Protein AF-A0A8H7XIQ6-F1 (afdb_monomer_lite)

pLDDT: mean 92.67, std 6.65, range [46.47, 97.56]

Foldseek 3Di:
DVCVLAVDPDWFWFKDAPVVDDDPDCPQWDWDCPDVQKIWIAGNVPSHTAWIDRNVVHRIITGGLVVDDCCQAQNDADPVRHGPGHCVCVRGPLQEEDACLCPDDPPPCNVSNPHHWYYNHDPVVPTDPDDD

Secondary structure (DSSP, 8-state):
-HHHHHS-SS--EEEE-GGG---S--TTEEEEEEETTEEEEEETTT--EEEEEETTT-S-EEEEGGGS-HHHHH-SB-TTS-B--SSHHHHH-TTSEE--GGGPPTTTTGGGGSSSEE-SS-GGG---SS--

Radius of gyration: 16.17 Å; chains: 1; bounding box: 40×36×38 Å

Sequence (132 aa):
MCRKTCGSLVYNFHTVKASEIEWTSQATYAEYNSSPGCYRSFCKKCGSPLAWSDRKVNTDIELAVGTVDEEFLLGERDSDDRALGAHGAALANPEADHFHIRNQIPGVTDGISAAGIRFWRGSKEGPMTSSN

Structure (mmCIF, N/CA/C/O backbone):
data_AF-A0A8H7XIQ6-F1
#
_entry.id   AF-A0A8H7XIQ6-F1
#
loop_
_atom_site.group_PDB
_atom_site.id
_atom_site.type_symbol
_atom_site.label_atom_id
_atom_site.label_alt_id
_atom_site.label_comp_id
_atom_site.label_asym_id
_atom_site.label_entity_id
_atom_site.label_seq_id
_atom_site.pdbx_PDB_ins_code
_atom_site.Cartn_x
_atom_site.Cartn_y
_atom_site.Cartn_z
_atom_site.occupancy
_atom_site.B_iso_or_equiv
_atom_site.auth_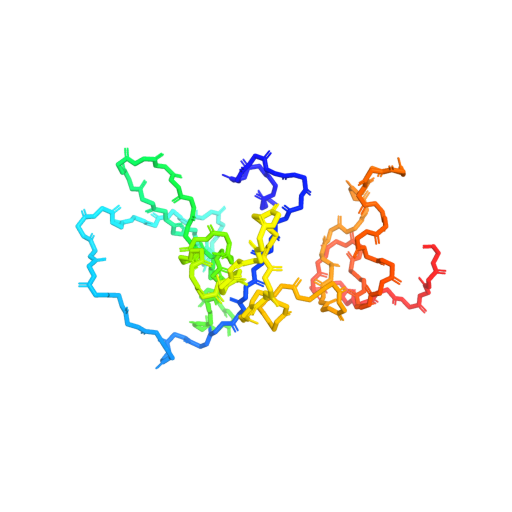seq_id
_atom_site.auth_comp_id
_atom_site.auth_asym_id
_atom_site.auth_atom_id
_atom_site.pdbx_PDB_model_num
ATOM 1 N N . MET A 1 1 ? 9.393 3.127 8.037 1.00 68.69 1 MET A N 1
ATOM 2 C CA . MET A 1 1 ? 8.808 2.081 8.915 1.00 68.69 1 MET A CA 1
ATOM 3 C C . MET A 1 1 ? 7.883 1.119 8.155 1.00 68.69 1 MET A C 1
ATOM 5 O O . MET A 1 1 ? 7.702 0.001 8.607 1.00 68.69 1 MET A O 1
ATOM 9 N N . CYS A 1 2 ? 7.381 1.492 6.971 1.00 82.44 2 CYS A N 1
ATOM 10 C CA . CYS A 1 2 ? 6.396 0.732 6.193 1.00 82.44 2 CYS A CA 1
ATOM 11 C C . CYS A 1 2 ? 6.801 -0.722 5.869 1.00 82.44 2 CYS A C 1
ATOM 13 O O . CYS A 1 2 ? 6.078 -1.631 6.256 1.00 82.44 2 CYS A O 1
ATOM 15 N N . ARG A 1 3 ? 8.003 -0.958 5.314 1.00 86.00 3 ARG A N 1
ATOM 16 C CA . ARG A 1 3 ? 8.531 -2.314 5.025 1.00 86.00 3 ARG A CA 1
ATOM 17 C C . ARG A 1 3 ? 8.494 -3.273 6.220 1.00 86.00 3 ARG A C 1
ATOM 19 O O . ARG A 1 3 ? 8.233 -4.457 6.071 1.00 86.00 3 ARG A O 1
ATOM 26 N N . LYS A 1 4 ? 8.756 -2.758 7.426 1.00 87.00 4 LYS A N 1
ATOM 27 C CA . LYS A 1 4 ? 8.751 -3.565 8.655 1.00 87.00 4 LYS A CA 1
ATOM 28 C C . LYS A 1 4 ? 7.337 -3.894 9.131 1.00 87.00 4 LYS A C 1
ATOM 30 O O . LYS A 1 4 ? 7.155 -4.904 9.789 1.00 87.00 4 LYS A O 1
ATOM 35 N N . THR A 1 5 ? 6.362 -3.038 8.830 1.00 86.81 5 THR A N 1
ATOM 36 C CA . THR A 1 5 ? 4.961 -3.249 9.214 1.00 86.81 5 THR A CA 1
ATOM 37 C C . THR A 1 5 ? 4.315 -4.363 8.395 1.00 86.81 5 THR A C 1
ATOM 39 O O . THR A 1 5 ? 3.562 -5.147 8.954 1.00 86.81 5 THR A O 1
ATOM 42 N N . CYS A 1 6 ? 4.610 -4.446 7.097 1.00 88.31 6 CYS A N 1
ATOM 43 C CA . CYS A 1 6 ? 4.005 -5.437 6.202 1.00 88.31 6 CYS A CA 1
ATOM 44 C C . CYS A 1 6 ? 4.925 -6.618 5.851 1.00 88.31 6 CYS A C 1
ATOM 46 O O . CYS A 1 6 ? 4.481 -7.547 5.191 1.00 88.31 6 CYS A O 1
ATOM 48 N N . GLY A 1 7 ? 6.207 -6.580 6.232 1.00 91.56 7 GLY A N 1
ATOM 49 C CA . GLY A 1 7 ? 7.188 -7.607 5.859 1.00 91.56 7 GLY A CA 1
ATOM 50 C C . GLY A 1 7 ? 7.601 -7.589 4.380 1.00 91.56 7 GLY A C 1
ATOM 51 O O . GLY A 1 7 ? 8.404 -8.422 3.971 1.00 91.56 7 GLY A O 1
ATOM 52 N N . SER A 1 8 ? 7.099 -6.639 3.583 1.00 92.25 8 SER A N 1
ATOM 53 C CA . SER A 1 8 ? 7.401 -6.518 2.154 1.00 92.25 8 SER A CA 1
ATOM 54 C C . SER A 1 8 ? 8.554 -5.547 1.882 1.00 92.25 8 SER A C 1
ATOM 56 O O . SER A 1 8 ? 8.752 -4.559 2.598 1.00 92.25 8 SER A O 1
ATOM 58 N N . LEU A 1 9 ? 9.322 -5.804 0.819 1.00 93.06 9 LEU A N 1
ATOM 59 C CA . LEU A 1 9 ? 10.392 -4.910 0.362 1.00 93.06 9 LEU A CA 1
ATOM 60 C C . LEU A 1 9 ? 9.843 -3.624 -0.266 1.00 93.06 9 LEU A C 1
ATOM 62 O O . LEU A 1 9 ? 10.446 -2.564 -0.092 1.00 93.06 9 LEU A O 1
ATOM 66 N N . VAL A 1 10 ? 8.689 -3.721 -0.927 1.00 91.75 10 VAL A N 1
ATOM 67 C CA . VAL A 1 10 ? 7.935 -2.598 -1.489 1.00 91.75 10 VAL A CA 1
ATOM 68 C C . VAL A 1 10 ? 6.506 -2.667 -0.990 1.00 91.75 10 VAL A C 1
ATOM 70 O O . VAL A 1 10 ? 5.903 -3.737 -0.927 1.00 91.75 10 VAL A O 1
ATOM 73 N N . TYR A 1 11 ? 5.979 -1.520 -0.584 1.00 93.06 11 TYR A N 1
ATOM 74 C CA . TYR A 1 11 ? 4.645 -1.437 -0.027 1.00 93.06 11 TYR A CA 1
ATOM 75 C C . TYR A 1 11 ? 3.907 -0.266 -0.649 1.00 93.06 11 TYR A C 1
ATOM 77 O O . TYR A 1 11 ? 4.341 0.874 -0.496 1.00 93.06 11 TYR A O 1
ATOM 85 N N . ASN A 1 12 ? 2.830 -0.584 -1.363 1.00 94.00 12 ASN A N 1
ATOM 86 C CA . ASN A 1 12 ? 2.040 0.381 -2.108 1.00 94.00 12 ASN A CA 1
ATOM 87 C C . ASN A 1 12 ? 0.909 0.913 -1.237 1.00 94.00 12 ASN A C 1
ATOM 89 O O . ASN A 1 12 ? 0.147 0.140 -0.646 1.00 94.00 12 ASN A O 1
ATOM 93 N N . PHE A 1 13 ? 0.810 2.234 -1.203 1.00 94.88 13 PHE A N 1
ATOM 94 C CA . PHE A 1 13 ? -0.293 2.945 -0.590 1.00 94.88 13 PHE A CA 1
ATOM 95 C C . PHE A 1 13 ? -1.036 3.756 -1.640 1.00 94.88 13 PHE A C 1
ATOM 97 O O . PHE A 1 13 ? -0.425 4.260 -2.579 1.00 94.88 13 PHE A O 1
ATOM 104 N N . HIS A 1 14 ? -2.336 3.914 -1.431 1.00 95.88 14 HIS A N 1
ATOM 105 C CA . HIS A 1 14 ? -3.152 4.869 -2.159 1.00 95.88 14 HIS A CA 1
ATOM 106 C C . HIS A 1 14 ? -3.718 5.887 -1.174 1.00 95.88 14 HIS A C 1
ATOM 108 O O . HIS A 1 14 ? -4.329 5.510 -0.172 1.00 95.88 14 HIS A O 1
ATOM 114 N N . THR A 1 15 ? -3.477 7.169 -1.433 1.00 95.12 15 THR A N 1
ATOM 115 C CA . THR A 1 15 ? -3.940 8.249 -0.560 1.00 95.12 15 THR A CA 1
ATOM 116 C C . THR A 1 15 ? -5.356 8.648 -0.936 1.00 95.12 15 THR A C 1
ATOM 118 O O . THR A 1 15 ? -5.614 9.020 -2.077 1.00 95.12 15 THR A O 1
ATOM 121 N N . VAL A 1 16 ? -6.253 8.620 0.042 1.00 95.12 16 VAL A N 1
ATOM 122 C CA . VAL A 1 16 ? -7.642 9.082 -0.072 1.00 95.12 16 VAL A CA 1
ATOM 123 C C . VAL A 1 16 ? -7.945 10.077 1.038 1.00 95.12 16 VAL A C 1
ATOM 125 O O . VAL A 1 16 ? -7.333 10.037 2.110 1.00 95.12 16 VAL A O 1
ATOM 128 N N . LYS A 1 17 ? -8.921 10.956 0.834 1.00 95.38 17 LYS A N 1
ATOM 129 C CA . LYS A 1 17 ? -9.434 11.790 1.926 1.00 95.38 17 LYS A CA 1
ATOM 130 C C . LYS A 1 17 ? -10.250 10.924 2.876 1.00 95.38 17 LYS A C 1
ATOM 132 O O . LYS A 1 17 ? -11.006 10.062 2.439 1.00 95.38 17 LYS A O 1
ATOM 137 N N . ALA A 1 18 ? -10.210 11.214 4.176 1.00 91.31 18 ALA A N 1
ATOM 138 C CA . ALA A 1 18 ? -11.090 10.525 5.130 1.00 91.31 18 ALA A CA 1
ATOM 139 C C . ALA A 1 18 ? -12.584 10.644 4.777 1.00 91.31 18 ALA A C 1
ATOM 141 O O . ALA A 1 18 ? -13.350 9.745 5.096 1.00 91.31 18 ALA A O 1
ATOM 142 N N . SER A 1 19 ? -13.000 11.725 4.108 1.00 93.06 19 SER A N 1
ATOM 143 C CA . SER A 1 19 ? -14.384 11.910 3.654 1.00 93.06 19 SER A CA 1
ATOM 144 C C . SER A 1 19 ? -14.778 11.034 2.460 1.00 93.06 19 SER A C 1
ATOM 146 O O . SER A 1 19 ? -15.953 10.996 2.114 1.00 93.06 19 SER A O 1
ATOM 148 N N . GLU A 1 20 ? -13.816 10.396 1.793 1.00 94.25 20 GLU A N 1
ATOM 149 C CA . GLU A 1 20 ? -14.042 9.533 0.624 1.00 94.25 20 GLU A CA 1
ATOM 150 C C . GLU A 1 20 ? -14.227 8.061 1.021 1.00 94.25 20 GLU A C 1
ATOM 152 O O . GLU A 1 20 ? -14.538 7.241 0.160 1.00 94.25 20 GLU A O 1
ATOM 157 N N . ILE A 1 21 ? -14.063 7.715 2.306 1.00 91.44 21 ILE A N 1
ATOM 158 C CA . ILE A 1 21 ? -14.201 6.339 2.791 1.00 91.44 21 ILE A CA 1
ATOM 159 C C . ILE A 1 21 ? -15.147 6.222 3.984 1.00 91.44 21 ILE A C 1
ATOM 161 O O . ILE A 1 21 ? -15.230 7.104 4.838 1.00 91.44 21 ILE A O 1
ATOM 165 N N . GLU A 1 22 ? -15.803 5.069 4.079 1.00 92.69 22 GLU A N 1
ATOM 166 C CA . GLU A 1 22 ? -16.620 4.677 5.222 1.00 92.69 22 GLU A CA 1
ATOM 167 C C . GLU A 1 22 ? -16.128 3.338 5.783 1.00 92.69 22 GLU A C 1
ATOM 169 O O . GLU A 1 22 ? -15.992 2.347 5.064 1.00 92.69 22 GLU A O 1
ATOM 174 N N . TRP A 1 23 ? -15.885 3.287 7.094 1.00 91.50 23 TRP A N 1
ATOM 175 C CA . TRP A 1 23 ? -15.573 2.039 7.790 1.00 91.50 23 TRP A CA 1
ATOM 176 C C . TRP A 1 23 ? -16.866 1.293 8.125 1.00 91.50 23 TRP A C 1
ATOM 178 O O . TRP A 1 23 ? -17.445 1.489 9.194 1.00 91.50 23 TRP A O 1
ATOM 188 N N . THR A 1 24 ? -17.292 0.404 7.231 1.00 94.94 24 THR A N 1
ATOM 189 C CA . THR A 1 24 ? -18.540 -0.372 7.365 1.00 94.94 24 THR A CA 1
ATOM 190 C C . THR A 1 24 ? -18.522 -1.380 8.522 1.00 94.94 24 THR A C 1
ATOM 192 O O . THR A 1 24 ? -19.571 -1.811 8.998 1.00 94.94 24 THR A O 1
ATOM 195 N N . SER A 1 25 ? -17.338 -1.754 9.016 1.00 94.00 25 SER A N 1
ATOM 196 C CA . SER A 1 25 ? -17.165 -2.593 10.203 1.00 94.00 25 SER A CA 1
ATOM 197 C C . SER A 1 25 ? -15.865 -2.265 10.929 1.00 94.00 25 SER A C 1
ATOM 199 O O . SER A 1 25 ? -14.808 -2.129 10.319 1.00 94.00 25 SER A O 1
ATOM 201 N N . GLN A 1 26 ? -15.935 -2.183 12.260 1.00 95.00 26 GLN A N 1
ATOM 202 C CA . GLN A 1 26 ? -14.784 -1.880 13.121 1.00 95.00 26 GLN A CA 1
ATOM 203 C C . GLN A 1 26 ? -14.544 -2.942 14.204 1.00 95.00 26 GLN A C 1
ATOM 205 O O . GLN A 1 26 ? -13.708 -2.760 15.088 1.00 95.00 26 GLN A O 1
ATOM 210 N N . ALA A 1 27 ? -15.230 -4.088 14.138 1.00 97.31 27 ALA A N 1
ATOM 211 C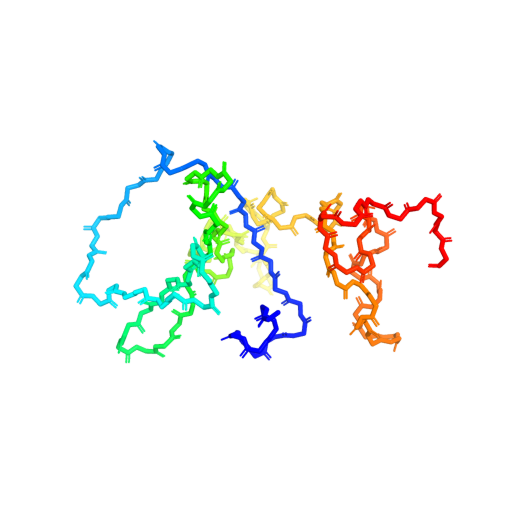 CA . ALA A 1 27 ? -15.167 -5.119 15.180 1.00 97.31 27 ALA A CA 1
ATOM 212 C C . ALA A 1 27 ? -13.727 -5.597 15.472 1.00 97.31 27 ALA A C 1
ATOM 214 O O . ALA A 1 27 ? -13.330 -5.780 16.629 1.00 97.31 27 ALA A O 1
ATOM 215 N N . THR A 1 28 ? -12.922 -5.755 14.419 1.00 97.50 28 THR A N 1
ATOM 216 C CA . THR A 1 28 ? -11.504 -6.134 14.499 1.00 97.50 28 THR A CA 1
ATOM 217 C C . THR A 1 28 ? -10.550 -4.994 14.161 1.00 97.50 28 THR A C 1
ATOM 219 O O . THR A 1 28 ? -9.342 -5.216 14.162 1.00 97.50 28 THR A O 1
ATOM 222 N N . TYR A 1 29 ? -11.057 -3.789 13.902 1.00 96.94 29 TYR A N 1
ATOM 223 C CA . TYR A 1 29 ? -10.231 -2.619 13.632 1.00 96.94 29 TYR A CA 1
ATOM 224 C C . TYR A 1 29 ? -9.477 -2.201 14.898 1.00 96.94 29 TYR A C 1
ATOM 226 O O . TYR A 1 29 ? -10.013 -2.238 16.011 1.00 96.94 29 TYR A O 1
ATOM 234 N N . ALA A 1 30 ? -8.214 -1.834 14.733 1.00 97.06 30 ALA A N 1
ATOM 235 C CA . ALA A 1 30 ? -7.390 -1.252 15.776 1.00 97.06 30 ALA A CA 1
ATOM 236 C C . ALA A 1 30 ? -6.416 -0.246 15.172 1.00 97.06 30 ALA A C 1
ATOM 238 O O . ALA A 1 30 ? -6.029 -0.354 14.009 1.00 97.06 30 ALA A O 1
ATOM 239 N N . GLU A 1 31 ? -5.986 0.706 15.996 1.00 96.00 31 GLU A N 1
ATOM 240 C CA . GLU A 1 31 ? -4.980 1.697 15.634 1.00 96.00 31 GLU A CA 1
ATOM 241 C C . GLU A 1 31 ? -3.821 1.672 16.621 1.00 96.00 31 GLU A C 1
ATOM 243 O O . GLU A 1 31 ? -3.999 1.474 17.823 1.00 96.00 31 GLU A O 1
ATOM 248 N N . TYR A 1 32 ? -2.624 1.936 16.111 1.00 95.12 32 TYR A N 1
ATOM 249 C CA . TYR A 1 32 ? -1.427 2.147 16.907 1.00 95.12 32 TYR A CA 1
ATOM 250 C C . TYR A 1 32 ? -0.785 3.489 16.554 1.00 95.12 32 TYR A C 1
ATOM 252 O O . TYR A 1 32 ? -0.473 3.762 15.392 1.00 95.12 32 TYR A O 1
ATOM 260 N N . ASN A 1 33 ? -0.567 4.326 17.569 1.00 95.12 33 ASN A N 1
ATOM 261 C CA . ASN A 1 33 ? 0.111 5.614 17.440 1.00 95.12 33 ASN A CA 1
ATOM 262 C C . ASN A 1 33 ? 1.626 5.384 17.309 1.00 95.12 33 ASN A C 1
ATOM 264 O O . ASN A 1 33 ? 2.349 5.300 18.300 1.00 95.12 33 ASN A O 1
ATOM 268 N N . SER A 1 34 ? 2.090 5.217 16.071 1.00 91.00 34 SER A N 1
ATOM 269 C CA . SER A 1 34 ? 3.465 4.799 15.760 1.00 91.00 34 SER A CA 1
ATOM 270 C C . SER A 1 34 ? 4.516 5.899 15.933 1.00 91.00 34 SER A C 1
ATOM 272 O O . SER A 1 34 ? 5.703 5.617 16.075 1.00 91.00 34 SER A O 1
ATOM 274 N N . SER A 1 35 ? 4.076 7.151 15.922 1.00 90.06 35 SER A N 1
ATOM 275 C CA . SER A 1 35 ? 4.835 8.351 16.269 1.00 90.06 35 SER A CA 1
ATOM 276 C C . SER A 1 35 ? 3.821 9.452 16.542 1.00 90.06 35 SER A C 1
ATOM 278 O O . SER A 1 35 ? 2.763 9.395 15.929 1.00 90.06 35 SER A O 1
ATOM 280 N N . PRO A 1 36 ? 4.103 10.471 17.372 1.00 93.12 36 PRO A N 1
ATOM 281 C CA . PRO A 1 36 ? 3.082 11.425 17.797 1.00 93.12 36 PRO A CA 1
ATOM 282 C C . PRO A 1 36 ? 2.242 11.950 16.621 1.00 93.12 36 PRO A C 1
ATOM 284 O O . PRO A 1 36 ? 2.796 12.606 15.741 1.00 93.12 36 PRO A O 1
ATOM 287 N N . GLY A 1 37 ? 0.939 11.649 16.608 1.00 92.62 37 GLY A N 1
ATOM 288 C CA . GLY A 1 37 ? -0.018 12.064 15.571 1.00 92.62 37 GLY A CA 1
ATOM 289 C C . GLY A 1 37 ? -0.122 11.159 14.335 1.00 92.62 37 GLY A C 1
ATOM 290 O O . GLY A 1 37 ? -1.063 11.312 13.564 1.00 92.62 37 GLY A O 1
ATOM 291 N N . CYS A 1 38 ? 0.784 10.195 14.162 1.00 93.75 38 CYS A N 1
ATOM 292 C CA . CYS A 1 38 ? 0.796 9.278 13.026 1.00 93.75 38 CYS A CA 1
ATOM 293 C C . CYS A 1 38 ? 0.318 7.880 13.438 1.00 93.75 38 CYS A C 1
ATOM 295 O O . CYS A 1 38 ? 0.989 7.155 14.186 1.00 93.75 38 CYS A O 1
ATOM 297 N N . TYR A 1 39 ? -0.814 7.470 12.885 1.00 95.31 39 TYR A N 1
ATOM 298 C CA . TYR A 1 39 ? -1.510 6.240 13.243 1.00 95.31 39 TYR A CA 1
ATOM 299 C C . TYR A 1 39 ? -1.323 5.179 12.167 1.00 95.31 39 TYR A C 1
ATOM 301 O O . TYR A 1 39 ? -1.289 5.482 10.979 1.00 95.31 39 TYR A O 1
ATOM 309 N N . ARG A 1 40 ? -1.187 3.927 12.599 1.00 95.44 40 ARG A N 1
ATOM 310 C CA . ARG A 1 40 ? -1.243 2.733 11.750 1.00 95.44 40 ARG A CA 1
ATOM 311 C C . ARG A 1 40 ? -2.489 1.962 12.124 1.00 95.44 40 ARG A C 1
ATOM 313 O O . ARG A 1 40 ? -2.612 1.594 13.292 1.00 95.44 40 ARG A O 1
ATOM 320 N N . SER A 1 41 ? -3.372 1.711 11.171 1.00 95.44 41 SER A N 1
ATOM 321 C CA . SER A 1 41 ? -4.532 0.857 11.388 1.00 95.44 41 SER A CA 1
ATOM 322 C C . SER A 1 41 ? -4.267 -0.561 10.900 1.00 95.44 41 SER A C 1
ATOM 324 O O . SER A 1 41 ? -3.516 -0.787 9.947 1.00 95.44 41 SER A O 1
ATOM 326 N N . PHE A 1 42 ? -4.834 -1.533 11.605 1.00 96.62 42 PHE A N 1
ATOM 327 C CA . PHE A 1 42 ? -4.646 -2.953 11.337 1.00 96.62 42 PHE A CA 1
ATOM 328 C C . PHE A 1 42 ? -5.799 -3.773 11.919 1.00 96.62 42 PHE A C 1
ATOM 330 O O . PHE A 1 42 ? -6.558 -3.315 12.776 1.00 96.62 42 PHE A O 1
ATOM 337 N N . CYS A 1 43 ? -5.915 -5.020 11.476 1.00 96.75 43 CYS A N 1
ATOM 338 C CA . C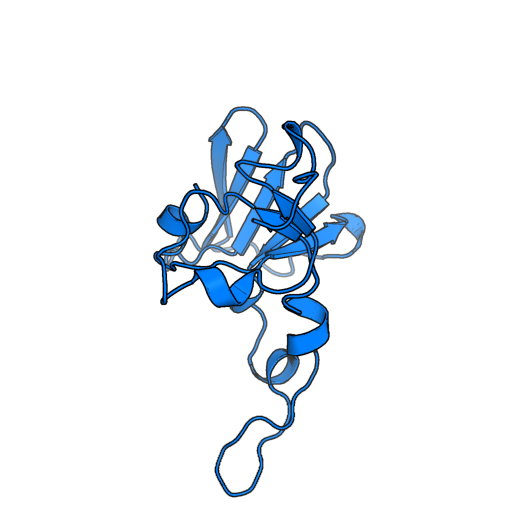YS A 1 43 ? -6.839 -5.976 12.068 1.00 96.75 43 CYS A CA 1
ATOM 339 C C . CYS A 1 43 ? -6.230 -6.597 13.334 1.00 96.75 43 CYS A C 1
ATOM 341 O O . CYS A 1 43 ? -5.256 -7.342 13.252 1.00 96.75 43 CYS A O 1
ATOM 343 N N . LYS A 1 44 ? -6.825 -6.390 14.513 1.00 97.50 44 LYS A N 1
ATOM 344 C CA . LYS A 1 44 ? -6.344 -6.976 15.784 1.00 97.50 44 LYS A CA 1
ATOM 345 C C . LYS A 1 44 ? -6.503 -8.499 15.887 1.00 97.50 44 LYS A C 1
ATOM 347 O O . LYS A 1 44 ? -6.019 -9.091 16.843 1.00 97.50 44 LYS A O 1
ATOM 352 N N . LYS A 1 45 ? -7.206 -9.129 14.936 1.00 97.56 45 LYS A N 1
ATOM 353 C CA . LYS A 1 45 ? -7.410 -10.586 14.885 1.00 97.56 45 LYS A CA 1
ATOM 354 C C . LYS A 1 45 ? -6.311 -11.303 14.096 1.00 97.56 45 LYS A C 1
ATOM 356 O O . LYS A 1 45 ? -5.820 -12.321 14.561 1.00 97.56 45 LYS A O 1
ATOM 361 N N . CYS A 1 46 ? -5.946 -10.795 12.917 1.00 95.75 46 CYS A N 1
ATOM 362 C CA . CYS A 1 46 ? -4.954 -11.429 12.035 1.00 95.75 46 CYS A CA 1
ATOM 363 C C . CYS A 1 46 ? -3.650 -10.632 11.879 1.00 95.75 46 CYS A C 1
ATOM 365 O O . CYS A 1 46 ? -2.685 -11.153 11.337 1.00 95.75 46 CYS A O 1
ATOM 367 N N . GLY A 1 47 ? -3.606 -9.380 12.338 1.00 94.31 47 GLY A N 1
ATOM 368 C CA . GLY A 1 47 ? -2.435 -8.507 12.248 1.00 94.31 47 GLY A CA 1
ATOM 369 C C . GLY A 1 47 ? -2.270 -7.772 10.915 1.00 94.31 47 GLY A C 1
ATOM 370 O O . GLY A 1 47 ? -1.343 -6.975 10.798 1.00 94.31 47 GLY A O 1
ATOM 371 N N . SER A 1 48 ? -3.147 -7.994 9.928 1.00 94.88 48 SER A N 1
ATOM 372 C CA . SER A 1 48 ? -3.018 -7.372 8.604 1.00 94.88 48 SER A CA 1
ATOM 373 C C . SER A 1 48 ? -3.042 -5.840 8.700 1.00 94.88 48 SER A C 1
ATOM 375 O O . SER A 1 48 ? -3.988 -5.298 9.285 1.00 94.88 48 SER A O 1
ATOM 377 N N . PRO A 1 49 ? -2.039 -5.134 8.145 1.00 95.44 49 PRO A N 1
ATOM 378 C CA . PRO A 1 49 ? -2.042 -3.678 8.088 1.00 95.44 49 PRO A CA 1
ATOM 379 C C . PRO A 1 49 ? -3.099 -3.188 7.094 1.00 95.44 49 PRO A C 1
ATOM 381 O O . PRO A 1 49 ? -3.238 -3.763 6.022 1.00 95.44 49 PRO A O 1
ATOM 384 N N . LEU A 1 50 ? -3.821 -2.126 7.450 1.00 95.56 50 LEU A N 1
ATOM 385 C CA . LEU A 1 50 ? -4.903 -1.561 6.636 1.00 95.56 50 LEU A CA 1
ATOM 386 C C . LEU A 1 50 ? -4.538 -0.178 6.102 1.00 95.56 50 LEU A C 1
ATOM 388 O O . LEU A 1 50 ? -4.667 0.075 4.910 1.00 95.56 50 LEU A O 1
ATOM 392 N N . ALA A 1 51 ? -4.065 0.721 6.967 1.00 95.44 51 ALA A N 1
ATOM 393 C CA . ALA A 1 51 ? -3.762 2.083 6.555 1.00 95.44 51 ALA A CA 1
ATOM 394 C C . ALA A 1 51 ? -2.719 2.774 7.438 1.00 95.44 51 ALA A C 1
ATOM 396 O O . ALA A 1 51 ? -2.365 2.314 8.532 1.00 95.44 51 ALA A O 1
ATOM 397 N N . TRP A 1 52 ? -2.254 3.925 6.968 1.00 95.00 52 TRP A N 1
ATOM 398 C CA . TRP A 1 52 ? -1.509 4.903 7.747 1.00 95.00 52 TRP A CA 1
ATOM 399 C C . TRP A 1 52 ? -2.130 6.298 7.590 1.00 95.00 52 TRP A C 1
ATOM 401 O O . TRP A 1 52 ? -2.710 6.609 6.559 1.00 95.00 52 TRP A O 1
ATOM 411 N N . SER A 1 53 ? -2.032 7.141 8.616 1.00 94.38 53 SER A N 1
ATOM 412 C CA . SER A 1 53 ? -2.498 8.536 8.553 1.00 94.38 53 SER A CA 1
ATOM 413 C C . SER A 1 53 ? -1.629 9.437 9.427 1.00 94.38 53 SER A C 1
ATOM 415 O O . SER A 1 53 ? -1.373 9.072 10.582 1.00 94.38 53 SER A O 1
ATOM 417 N N . ASP A 1 54 ? -1.242 10.620 8.942 1.00 93.19 54 ASP A N 1
ATOM 418 C CA . ASP A 1 54 ? -0.597 11.675 9.742 1.00 93.19 54 ASP A CA 1
ATOM 419 C C . ASP A 1 54 ? -1.593 12.775 10.118 1.00 93.19 54 ASP A C 1
ATOM 421 O O . ASP A 1 54 ? -1.701 13.806 9.452 1.00 93.19 54 ASP A O 1
ATOM 425 N N . ARG A 1 55 ? -2.263 12.582 11.261 1.00 93.25 55 ARG A N 1
ATOM 426 C CA . ARG A 1 55 ? -3.315 13.473 11.778 1.00 93.25 55 ARG A CA 1
ATOM 427 C C . ARG A 1 55 ? -2.810 14.851 12.214 1.00 93.25 55 ARG A C 1
ATOM 429 O O . ARG A 1 55 ? -3.600 15.666 12.680 1.00 93.25 55 ARG A O 1
ATOM 436 N N . LYS A 1 56 ? -1.504 15.120 12.111 1.00 90.81 56 LYS A N 1
ATOM 437 C CA . LYS A 1 56 ? -0.932 16.460 12.317 1.00 90.81 56 LYS A CA 1
ATOM 438 C C . LYS A 1 56 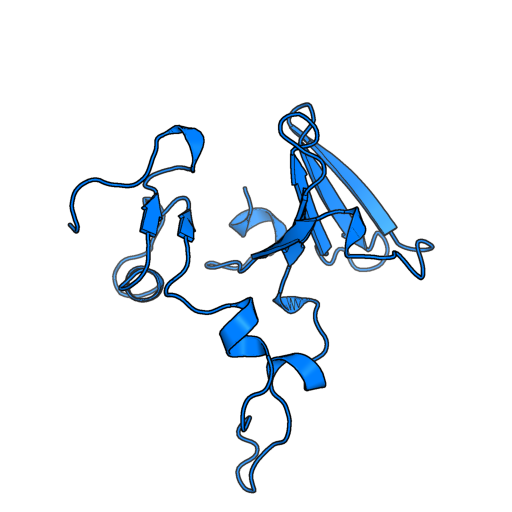? -0.939 17.314 11.061 1.00 90.81 56 LYS A C 1
ATOM 440 O O . LYS A 1 56 ? -0.892 18.533 11.183 1.00 90.81 56 LYS A O 1
ATOM 445 N N . VAL A 1 57 ? -0.910 16.685 9.888 1.00 83.88 57 VAL A N 1
ATOM 446 C CA . VAL A 1 57 ? -0.853 17.378 8.598 1.00 83.88 57 VAL A CA 1
ATOM 447 C C . VAL A 1 57 ? -2.261 17.531 8.047 1.00 83.88 57 VAL A C 1
ATOM 449 O O . VAL A 1 57 ? -2.688 18.641 7.744 1.00 83.88 57 VAL A O 1
ATOM 452 N N . ASN A 1 58 ? -2.990 16.422 7.956 1.00 86.88 58 ASN A N 1
ATOM 453 C CA . ASN A 1 58 ? -4.370 16.369 7.490 1.00 86.88 58 ASN A CA 1
ATOM 454 C C . ASN A 1 58 ? -5.055 15.106 8.039 1.00 86.88 58 ASN A C 1
ATOM 456 O O . ASN A 1 58 ? -4.503 14.390 8.870 1.00 86.88 58 ASN A O 1
ATOM 460 N N . THR A 1 59 ? -6.274 14.833 7.589 1.00 89.06 59 THR A N 1
ATOM 461 C CA . THR A 1 59 ? -6.990 13.591 7.907 1.00 89.06 59 THR A CA 1
ATOM 462 C C . THR A 1 59 ? -6.964 12.596 6.749 1.00 89.06 59 THR A C 1
ATOM 464 O O . THR A 1 59 ? -7.795 11.696 6.722 1.00 89.06 59 THR A O 1
ATOM 467 N N . ASP A 1 60 ? -6.068 12.760 5.777 1.00 94.88 60 ASP A N 1
ATOM 468 C CA . ASP A 1 60 ? -5.974 11.841 4.646 1.00 94.88 60 ASP A CA 1
ATOM 469 C C . ASP A 1 60 ? -5.410 10.495 5.113 1.00 94.88 60 ASP A C 1
ATOM 471 O O . ASP A 1 60 ? -4.711 10.381 6.130 1.00 94.88 60 ASP A O 1
ATOM 475 N N . ILE A 1 61 ? -5.775 9.453 4.380 1.00 95.12 61 ILE A N 1
ATOM 476 C CA . ILE A 1 61 ? -5.524 8.064 4.731 1.00 95.12 61 ILE A CA 1
ATOM 477 C C . ILE A 1 61 ? -4.749 7.429 3.587 1.00 95.12 61 ILE A C 1
ATOM 479 O O . ILE A 1 61 ? -5.212 7.382 2.453 1.00 95.12 61 ILE A O 1
ATOM 483 N N . GLU A 1 62 ? -3.573 6.906 3.904 1.00 95.19 62 GLU A N 1
ATOM 484 C CA . GLU A 1 62 ? -2.790 6.047 3.025 1.00 95.19 62 GLU A CA 1
ATOM 485 C C . GLU A 1 62 ? -3.280 4.606 3.206 1.00 95.19 62 GLU A C 1
ATOM 487 O O . GLU A 1 62 ? -2.891 3.921 4.158 1.00 95.19 62 GLU A O 1
ATOM 492 N N . LEU A 1 63 ? -4.165 4.148 2.320 1.00 96.19 63 LEU A N 1
ATOM 493 C CA . LEU A 1 63 ? -4.703 2.787 2.315 1.00 96.19 63 LEU A CA 1
ATOM 494 C C . LEU A 1 63 ? -3.701 1.810 1.711 1.00 96.19 63 LEU A C 1
ATOM 496 O O . LEU A 1 63 ? -3.119 2.069 0.660 1.00 96.19 63 LEU A O 1
ATOM 500 N N . ALA A 1 64 ? -3.511 0.667 2.359 1.00 96.19 64 ALA A N 1
ATOM 501 C CA . ALA A 1 64 ? -2.692 -0.413 1.838 1.00 96.19 64 ALA A CA 1
ATOM 502 C C . ALA A 1 64 ? -3.367 -1.030 0.607 1.00 96.19 64 ALA A C 1
ATOM 504 O O . ALA A 1 64 ? -4.364 -1.731 0.735 1.00 96.19 64 ALA A O 1
ATOM 505 N N . VAL A 1 65 ? -2.818 -0.822 -0.592 1.00 96.25 65 VAL A N 1
ATOM 506 C CA . VAL A 1 65 ? -3.487 -1.269 -1.833 1.00 96.25 65 VAL A CA 1
ATOM 507 C C . VAL A 1 65 ? -3.694 -2.785 -1.854 1.00 96.25 65 VAL A C 1
ATOM 509 O O . VAL A 1 65 ? -4.702 -3.266 -2.354 1.00 96.25 65 VAL A O 1
ATOM 512 N N . GLY A 1 66 ? -2.784 -3.543 -1.235 1.00 94.56 66 GLY A N 1
ATOM 513 C CA . GLY A 1 66 ? -2.894 -5.000 -1.125 1.00 94.56 66 GLY A CA 1
ATOM 514 C C . GLY A 1 66 ? -4.049 -5.510 -0.253 1.00 94.56 66 GLY A C 1
ATOM 515 O O . GLY A 1 66 ? -4.192 -6.720 -0.129 1.00 94.56 66 GLY A O 1
ATOM 516 N N . THR A 1 67 ? -4.841 -4.635 0.378 1.00 94.69 67 THR A N 1
ATOM 517 C CA . THR A 1 67 ? -6.065 -5.022 1.102 1.00 94.69 67 THR A CA 1
ATOM 518 C C . THR A 1 67 ? -7.337 -4.812 0.287 1.00 94.69 67 THR A C 1
ATOM 520 O O . THR A 1 67 ? -8.420 -5.045 0.813 1.00 94.69 67 THR A O 1
ATOM 523 N N . VAL A 1 68 ? -7.227 -4.318 -0.947 1.00 95.69 68 VAL A N 1
ATOM 524 C CA . VAL A 1 68 ? -8.350 -4.234 -1.885 1.00 95.69 68 VAL A CA 1
ATOM 525 C C . VAL A 1 68 ? -8.584 -5.621 -2.484 1.00 95.69 68 VAL A C 1
ATOM 527 O O . VAL A 1 68 ? -7.620 -6.308 -2.824 1.00 95.69 68 VAL A O 1
ATOM 530 N N . ASP A 1 69 ? -9.849 -6.028 -2.606 1.00 95.94 69 ASP A N 1
ATOM 531 C CA . ASP A 1 69 ? -10.198 -7.351 -3.124 1.00 95.94 69 ASP A CA 1
ATOM 532 C C . ASP A 1 69 ? -9.671 -7.564 -4.552 1.00 95.94 69 ASP A C 1
ATOM 534 O O . ASP A 1 69 ? -9.614 -6.641 -5.375 1.00 95.94 69 ASP A O 1
ATOM 538 N N . GLU A 1 70 ? -9.281 -8.808 -4.849 1.00 95.00 70 GLU A N 1
ATOM 539 C CA . GLU A 1 70 ? -8.632 -9.171 -6.113 1.00 95.00 70 GLU A CA 1
ATOM 540 C C . GLU A 1 70 ? -9.472 -8.800 -7.337 1.00 95.00 70 GLU A C 1
ATOM 542 O O . GLU A 1 70 ? -8.906 -8.381 -8.343 1.00 95.00 70 GLU A O 1
ATOM 547 N N . GLU A 1 71 ? -10.801 -8.881 -7.252 1.00 95.81 71 GLU A N 1
ATOM 548 C CA . GLU A 1 71 ? -11.696 -8.523 -8.359 1.00 95.81 71 GLU A CA 1
ATOM 549 C C . GLU A 1 71 ? -11.529 -7.061 -8.809 1.00 95.81 71 GLU A C 1
ATOM 551 O O . GLU A 1 71 ? -11.576 -6.774 -10.004 1.00 95.81 71 GLU A O 1
ATOM 556 N N . PHE A 1 72 ? -11.239 -6.138 -7.885 1.00 96.88 72 PHE A N 1
ATOM 557 C CA . PHE A 1 72 ? -11.041 -4.723 -8.209 1.00 96.88 72 PHE A CA 1
ATOM 558 C C . PHE A 1 72 ? -9.606 -4.409 -8.625 1.00 96.88 72 PHE A C 1
ATOM 560 O O . PHE A 1 72 ? -9.376 -3.453 -9.366 1.00 96.88 72 PHE A O 1
ATOM 567 N N . LEU A 1 73 ? -8.625 -5.185 -8.158 1.00 96.62 73 LEU A N 1
ATOM 568 C CA . LEU A 1 73 ? -7.225 -4.999 -8.542 1.00 96.62 73 LEU A CA 1
ATOM 569 C C . LEU A 1 73 ? -6.923 -5.630 -9.903 1.00 96.62 73 LEU A C 1
ATOM 571 O O . LEU A 1 73 ? -6.305 -4.994 -10.762 1.00 96.62 73 LEU A O 1
ATOM 575 N N . LEU A 1 74 ? -7.352 -6.876 -10.081 1.00 96.25 74 LEU A N 1
ATOM 576 C CA . LEU A 1 74 ? -6.936 -7.776 -11.152 1.00 96.25 74 LEU A CA 1
ATOM 577 C C . LEU A 1 74 ? -8.002 -7.942 -12.240 1.00 96.25 74 LEU A C 1
ATOM 579 O O . LEU A 1 74 ? -7.631 -8.209 -13.380 1.00 96.25 74 LEU A O 1
ATOM 583 N N . GLY A 1 75 ? -9.282 -7.741 -11.915 1.00 95.50 75 GLY A N 1
ATOM 584 C CA . GLY A 1 75 ? -10.386 -7.902 -12.860 1.00 95.50 75 GLY A CA 1
ATOM 585 C C . GLY A 1 75 ? -10.629 -9.355 -13.266 1.00 95.50 75 GLY A C 1
ATOM 586 O O . GLY A 1 75 ? -10.343 -10.293 -12.518 1.00 95.50 75 GLY A O 1
ATOM 587 N N . GLU A 1 76 ? -11.173 -9.529 -14.470 1.00 96.12 76 GLU A N 1
ATOM 588 C CA . GLU A 1 76 ? -11.339 -10.844 -15.090 1.00 96.12 76 GLU A CA 1
ATOM 589 C C . GLU A 1 76 ? -9.984 -11.496 -15.409 1.00 96.12 76 GLU A C 1
ATOM 591 O O . GLU A 1 76 ? -8.931 -10.850 -15.410 1.00 96.12 76 GLU A O 1
ATOM 596 N N . ARG A 1 77 ? -10.010 -12.799 -15.693 1.00 96.88 77 ARG A N 1
ATOM 597 C CA . ARG A 1 77 ? -8.826 -13.578 -16.061 1.00 96.88 77 ARG A CA 1
ATOM 598 C C . ARG A 1 77 ? -8.994 -14.210 -17.436 1.00 96.88 77 ARG A C 1
ATOM 600 O O . ARG A 1 77 ? -10.106 -14.570 -17.818 1.00 96.88 77 ARG A O 1
ATOM 607 N N . ASP A 1 78 ? -7.894 -14.330 -18.174 1.00 96.50 78 ASP A N 1
ATOM 608 C CA . ASP A 1 78 ? -7.869 -15.031 -19.459 1.00 96.50 78 ASP A CA 1
ATOM 609 C C . ASP A 1 78 ? -7.854 -16.563 -19.292 1.00 96.50 78 ASP A C 1
ATOM 611 O O . ASP A 1 78 ? -7.905 -17.102 -18.184 1.00 96.50 78 ASP A O 1
ATOM 615 N N . SER A 1 79 ? -7.791 -17.289 -20.412 1.00 97.25 79 SER A N 1
ATOM 616 C CA . SER A 1 79 ? -7.747 -18.756 -20.416 1.00 97.25 79 SER A CA 1
ATOM 617 C C . SER A 1 79 ? -6.484 -19.354 -19.783 1.00 97.25 79 SER A C 1
ATOM 619 O O . SER A 1 79 ? -6.484 -20.544 -19.475 1.00 97.25 79 SER A O 1
ATOM 621 N N . ASP A 1 80 ? -5.431 -18.554 -19.597 1.00 97.56 80 ASP A N 1
ATOM 622 C CA . ASP A 1 80 ? -4.160 -18.941 -18.979 1.00 97.56 80 ASP A CA 1
ATOM 623 C C . ASP A 1 80 ? -4.082 -18.494 -17.500 1.00 97.56 80 ASP A C 1
ATOM 625 O O . ASP A 1 80 ? -2.996 -18.491 -16.916 1.00 97.56 80 ASP A O 1
ATOM 629 N N . ASP A 1 81 ? -5.214 -18.106 -16.894 1.00 95.69 81 ASP A N 1
ATOM 630 C CA . ASP A 1 81 ? -5.332 -17.581 -15.522 1.00 95.69 81 ASP A CA 1
ATOM 631 C C . ASP A 1 81 ? -4.597 -16.244 -15.290 1.00 95.69 81 ASP A C 1
ATOM 633 O O . ASP A 1 81 ? -4.291 -15.857 -14.156 1.00 95.69 81 ASP A O 1
ATOM 637 N N . ARG A 1 82 ? -4.317 -15.480 -16.352 1.00 96.00 82 ARG A N 1
ATOM 638 C CA . ARG A 1 82 ? -3.673 -14.164 -16.233 1.00 96.00 82 ARG A CA 1
ATOM 639 C C . ARG A 1 82 ? -4.714 -13.084 -16.006 1.00 96.00 82 ARG A C 1
ATOM 641 O O . ARG A 1 82 ? -5.725 -13.027 -16.698 1.00 96.00 82 ARG A O 1
ATOM 648 N N . ALA A 1 83 ? -4.428 -12.195 -15.059 1.00 95.56 83 ALA A N 1
ATOM 649 C CA . ALA A 1 83 ? -5.241 -11.013 -14.806 1.00 95.56 83 ALA A CA 1
ATOM 650 C C . ALA A 1 83 ? -5.312 -10.121 -16.056 1.00 95.56 83 ALA A C 1
ATOM 652 O O . ALA A 1 83 ? -4.276 -9.726 -16.596 1.00 95.56 83 ALA A O 1
ATOM 653 N N . LEU A 1 84 ? -6.527 -9.776 -16.480 1.00 94.62 84 LEU A N 1
ATOM 654 C CA . LEU A 1 84 ? -6.786 -8.850 -17.588 1.00 94.62 84 LEU A CA 1
ATOM 655 C C . LEU A 1 84 ? -6.702 -7.379 -17.157 1.00 94.62 84 LEU A C 1
ATOM 657 O O . LEU A 1 84 ? -6.619 -6.488 -18.000 1.00 94.62 84 LEU A O 1
ATOM 661 N N . GLY A 1 85 ? -6.653 -7.136 -15.847 1.00 92.44 85 GLY A N 1
ATOM 662 C CA . GLY A 1 85 ? -6.524 -5.821 -15.243 1.00 92.44 85 GLY A CA 1
ATOM 663 C C . GLY A 1 85 ? -7.876 -5.190 -14.920 1.00 92.44 85 GLY A C 1
ATOM 664 O O . GLY A 1 85 ? -8.846 -5.300 -15.665 1.00 92.44 85 GLY A O 1
ATOM 665 N N . ALA A 1 86 ? -7.912 -4.485 -13.792 1.00 95.62 86 ALA A N 1
ATOM 666 C CA . ALA A 1 86 ? -8.999 -3.592 -13.412 1.00 95.62 86 ALA A CA 1
ATOM 667 C C . ALA A 1 86 ? -8.400 -2.271 -12.902 1.00 95.62 86 ALA A C 1
ATOM 669 O O . ALA A 1 86 ? -7.700 -1.573 -13.636 1.00 95.62 86 ALA A O 1
ATOM 670 N N . HIS A 1 87 ? -8.610 -1.927 -11.633 1.00 97.00 87 HIS A N 1
ATOM 671 C CA . HIS A 1 87 ? -8.130 -0.678 -11.044 1.00 97.00 87 HIS A CA 1
ATOM 672 C C . HIS A 1 87 ? -6.720 -0.778 -10.454 1.00 97.00 87 HIS A C 1
ATOM 674 O O . HIS A 1 87 ? -6.176 0.238 -10.025 1.00 97.00 87 HIS A O 1
ATOM 680 N N . GLY A 1 88 ? -6.087 -1.958 -10.458 1.00 95.44 88 GLY A N 1
ATOM 681 C CA . GLY A 1 88 ? -4.760 -2.158 -9.869 1.00 95.44 88 GLY A CA 1
ATOM 682 C C . GLY A 1 88 ? -3.700 -1.199 -10.418 1.00 95.44 88 GLY A C 1
ATOM 683 O O . GLY A 1 88 ? -2.938 -0.624 -9.644 1.00 95.44 88 GLY A O 1
ATOM 684 N N . ALA A 1 89 ? -3.707 -0.945 -11.732 1.00 93.94 89 ALA A N 1
ATOM 685 C CA . ALA A 1 89 ? -2.808 0.034 -12.341 1.00 93.94 89 ALA A CA 1
ATOM 686 C C . ALA A 1 89 ? -3.087 1.458 -11.833 1.00 93.94 89 ALA A C 1
ATOM 688 O O . ALA A 1 89 ? -2.159 2.156 -11.455 1.00 93.94 89 ALA A O 1
ATOM 689 N N . ALA A 1 90 ? -4.349 1.882 -11.745 1.00 94.25 90 ALA A N 1
ATOM 690 C CA . ALA A 1 90 ? -4.692 3.212 -11.237 1.00 94.25 90 ALA A CA 1
ATOM 691 C C . ALA A 1 90 ? -4.318 3.399 -9.753 1.00 94.25 90 ALA A C 1
ATOM 693 O O . ALA A 1 90 ? -3.932 4.491 -9.343 1.00 94.25 90 ALA A O 1
ATOM 694 N N . LEU A 1 91 ? -4.410 2.334 -8.952 1.00 94.88 91 LEU A N 1
ATOM 695 C CA . LEU A 1 91 ? -4.157 2.374 -7.510 1.00 94.88 91 LEU A CA 1
ATOM 696 C C . LEU A 1 91 ? -2.673 2.225 -7.143 1.00 94.88 91 LEU A C 1
ATOM 698 O O . LEU A 1 91 ? -2.269 2.715 -6.090 1.00 94.88 91 LEU A O 1
ATOM 702 N N . ALA A 1 92 ? -1.872 1.554 -7.977 1.00 93.50 92 ALA A N 1
ATOM 703 C CA . ALA A 1 92 ? -0.483 1.196 -7.672 1.00 93.50 92 ALA A CA 1
ATOM 704 C C . ALA A 1 92 ? 0.498 1.382 -8.851 1.00 93.50 92 ALA A C 1
ATOM 706 O O . ALA A 1 92 ? 1.499 0.667 -8.935 1.00 93.50 92 ALA A O 1
ATOM 707 N N . ASN A 1 93 ? 0.232 2.324 -9.766 1.00 91.75 93 ASN A N 1
ATOM 708 C CA . ASN A 1 93 ? 1.146 2.654 -10.867 1.00 91.75 93 ASN A CA 1
ATOM 709 C C . ASN A 1 93 ? 2.534 3.075 -10.326 1.00 91.75 93 ASN A C 1
ATOM 711 O O . ASN A 1 93 ? 2.605 4.006 -9.518 1.00 91.75 93 ASN A O 1
ATOM 715 N N . PRO A 1 94 ? 3.646 2.474 -10.797 1.00 90.81 94 PRO A N 1
ATOM 716 C CA . PRO A 1 94 ? 5.001 2.883 -10.423 1.00 90.81 94 PRO A CA 1
ATOM 717 C C . PRO A 1 94 ? 5.415 4.288 -10.898 1.00 90.81 94 PRO A C 1
ATOM 719 O O . PRO A 1 94 ? 6.504 4.727 -10.555 1.00 90.81 94 PRO A O 1
ATOM 722 N N . GLU A 1 95 ? 4.611 5.028 -11.660 1.00 93.19 95 GLU A N 1
ATOM 723 C CA . GLU A 1 95 ? 4.912 6.434 -11.997 1.00 93.19 95 GLU A CA 1
ATOM 724 C C . GLU A 1 95 ? 4.590 7.430 -10.864 1.00 93.19 95 GLU A C 1
ATOM 726 O O . GLU A 1 95 ? 4.812 8.632 -11.015 1.00 93.19 95 GLU A O 1
ATOM 731 N N . ALA A 1 96 ? 4.073 6.950 -9.731 1.00 91.25 96 ALA A N 1
ATOM 732 C CA . ALA A 1 96 ? 3.779 7.762 -8.553 1.00 91.25 96 ALA A CA 1
ATOM 733 C C . ALA A 1 96 ? 5.038 8.095 -7.713 1.00 91.25 96 ALA A C 1
ATOM 735 O O . ALA A 1 96 ? 6.183 7.961 -8.155 1.00 91.25 96 ALA A O 1
ATOM 736 N N . ASP A 1 97 ? 4.823 8.560 -6.482 1.00 94.75 97 ASP A N 1
ATOM 737 C CA . ASP A 1 97 ? 5.886 8.915 -5.543 1.00 94.75 97 ASP A CA 1
ATOM 738 C C . ASP A 1 97 ? 6.551 7.677 -4.918 1.00 94.75 97 ASP A C 1
ATOM 740 O O . ASP A 1 97 ? 5.898 6.794 -4.359 1.00 94.75 97 ASP A O 1
ATOM 744 N N . HIS A 1 98 ? 7.885 7.660 -4.909 1.00 94.69 98 HIS A N 1
ATOM 745 C CA . HIS A 1 98 ? 8.703 6.615 -4.296 1.00 94.69 98 HIS A CA 1
ATOM 746 C C . HIS A 1 98 ? 9.444 7.145 -3.080 1.00 94.69 98 HIS A C 1
ATOM 748 O O . HIS A 1 98 ? 10.394 7.923 -3.197 1.00 94.69 98 HIS A O 1
ATOM 754 N N . PHE A 1 99 ? 9.062 6.676 -1.896 1.00 94.12 99 PHE A N 1
ATOM 755 C CA . PHE A 1 99 ? 9.682 7.093 -0.641 1.00 94.12 99 PHE A CA 1
ATOM 756 C C . PHE A 1 99 ? 10.800 6.157 -0.181 1.00 94.12 99 PHE A C 1
ATOM 758 O O . PHE A 1 99 ? 10.777 4.946 -0.395 1.00 94.12 99 PHE A O 1
ATOM 765 N N . HIS A 1 100 ? 11.759 6.719 0.556 1.00 94.06 100 HIS A N 1
ATOM 766 C CA . HIS A 1 100 ? 12.873 5.999 1.172 1.00 94.06 100 HIS A CA 1
ATOM 767 C C . HIS A 1 100 ? 13.744 5.202 0.185 1.00 94.06 100 HIS A C 1
ATOM 769 O O . HIS A 1 100 ? 14.292 4.158 0.571 1.00 94.06 100 HIS A O 1
ATOM 775 N N . ILE A 1 101 ? 13.926 5.696 -1.045 1.00 94.12 101 ILE A N 1
ATOM 776 C CA . ILE A 1 101 ? 14.623 4.943 -2.100 1.00 94.12 101 ILE A CA 1
ATOM 777 C C . ILE A 1 101 ? 16.090 4.629 -1.780 1.00 94.12 101 ILE A C 1
ATOM 779 O O . ILE A 1 101 ? 16.646 3.673 -2.305 1.00 94.12 101 ILE A O 1
ATOM 783 N N . ARG A 1 102 ? 16.699 5.325 -0.812 1.00 94.06 102 ARG A N 1
ATOM 784 C CA . ARG A 1 102 ? 18.032 4.987 -0.280 1.00 94.06 102 ARG A CA 1
ATOM 785 C C . ARG A 1 102 ? 18.185 3.556 0.242 1.00 94.06 102 ARG A C 1
ATOM 787 O O . ARG A 1 102 ? 19.300 3.118 0.486 1.00 94.06 102 ARG A O 1
ATOM 794 N N . ASN A 1 103 ? 17.071 2.878 0.528 1.00 93.75 103 ASN A N 1
ATOM 795 C CA . ASN A 1 103 ? 17.054 1.506 1.035 1.00 93.75 103 ASN A CA 1
ATOM 796 C C . ASN A 1 103 ? 16.692 0.481 -0.049 1.00 93.75 103 ASN A C 1
ATOM 798 O O . ASN A 1 103 ? 16.350 -0.659 0.291 1.00 93.75 103 ASN A O 1
ATOM 802 N N . GLN A 1 104 ? 16.681 0.887 -1.319 1.00 93.75 104 GLN A N 1
ATOM 803 C CA . GLN A 1 104 ? 16.532 -0.039 -2.430 1.00 93.75 104 GLN A CA 1
ATOM 804 C C . GLN A 1 104 ? 17.703 -1.013 -2.462 1.00 93.75 104 GLN A C 1
ATOM 806 O O . GLN A 1 104 ? 18.829 -0.684 -2.094 1.00 93.75 104 GLN A O 1
ATOM 811 N N . ILE A 1 105 ? 17.403 -2.233 -2.879 1.00 95.06 105 ILE A N 1
ATOM 812 C CA . ILE A 1 105 ? 18.386 -3.286 -3.066 1.00 95.06 105 ILE A CA 1
ATOM 813 C C . ILE A 1 105 ? 18.720 -3.308 -4.565 1.00 95.06 105 ILE A C 1
ATOM 815 O O . ILE A 1 105 ? 17.799 -3.546 -5.357 1.00 95.06 105 ILE A O 1
ATOM 819 N N . PRO A 1 106 ? 19.982 -3.038 -4.956 1.00 95.25 106 PRO A N 1
ATOM 820 C CA . PRO A 1 106 ? 20.394 -3.046 -6.357 1.00 95.25 106 PRO A CA 1
ATOM 821 C C . PRO A 1 106 ? 20.060 -4.369 -7.054 1.00 95.25 106 PRO A C 1
ATOM 823 O O . PRO A 1 106 ? 20.328 -5.438 -6.502 1.00 95.25 106 PRO A O 1
ATOM 826 N N . GLY A 1 107 ? 19.457 -4.296 -8.240 1.00 95.00 107 GLY A N 1
ATOM 827 C CA . GLY A 1 107 ? 18.998 -5.447 -9.023 1.00 95.00 107 GLY A CA 1
ATOM 828 C C . GLY A 1 107 ? 17.774 -6.181 -8.462 1.00 95.00 107 GLY A C 1
ATOM 829 O O . GLY A 1 107 ? 17.410 -7.228 -8.991 1.00 95.00 107 GLY A O 1
ATOM 830 N N . VAL A 1 108 ? 17.146 -5.676 -7.392 1.00 95.25 108 VAL A N 1
ATOM 831 C CA . VAL A 1 108 ? 15.985 -6.321 -6.748 1.00 95.25 108 VAL A CA 1
ATOM 832 C C . VAL A 1 108 ? 14.791 -5.374 -6.657 1.00 95.25 108 VAL A C 1
ATOM 834 O O . VAL A 1 108 ? 13.684 -5.755 -7.023 1.00 95.25 108 VAL A O 1
ATOM 837 N N . THR A 1 109 ? 14.978 -4.151 -6.153 1.00 94.06 109 THR A N 1
ATOM 838 C CA . THR A 1 109 ? 13.871 -3.186 -5.961 1.00 94.06 109 THR A CA 1
ATOM 839 C C . THR A 1 109 ? 14.127 -1.812 -6.569 1.00 94.06 109 THR A C 1
ATOM 841 O O . THR A 1 109 ? 13.264 -0.943 -6.496 1.00 94.06 109 THR A O 1
ATOM 844 N N . ASP A 1 110 ? 15.322 -1.571 -7.090 1.00 92.38 110 ASP A N 1
ATOM 845 C CA . ASP A 1 110 ? 15.717 -0.318 -7.742 1.00 92.38 110 ASP A CA 1
ATOM 846 C C . ASP A 1 110 ? 14.935 -0.060 -9.037 1.00 92.38 110 ASP A C 1
ATOM 848 O O . ASP A 1 110 ? 14.523 1.072 -9.283 1.00 92.38 110 ASP A O 1
ATOM 852 N N . GLY A 1 111 ? 14.616 -1.110 -9.798 1.00 93.62 111 GLY A N 1
ATOM 853 C CA . GLY A 1 111 ? 13.794 -1.004 -11.010 1.00 93.62 111 GLY A CA 1
ATOM 854 C C . GLY A 1 111 ? 12.359 -0.509 -10.776 1.00 93.62 111 GLY A C 1
ATOM 855 O O . GLY A 1 111 ? 11.733 0.005 -11.697 1.00 93.62 111 GLY A O 1
ATOM 856 N N . ILE A 1 112 ? 11.835 -0.608 -9.549 1.00 91.38 112 ILE A N 1
ATOM 857 C CA . ILE A 1 112 ? 10.454 -0.204 -9.230 1.00 91.38 112 ILE A CA 1
ATOM 858 C C . ILE A 1 112 ? 10.294 1.320 -9.274 1.00 91.38 112 ILE A C 1
ATOM 860 O O . ILE A 1 112 ? 9.243 1.807 -9.675 1.00 91.38 112 ILE A O 1
ATOM 864 N N . SER A 1 113 ? 11.344 2.070 -8.923 1.00 92.19 113 SER A N 1
ATOM 865 C CA . SER A 1 113 ? 11.355 3.536 -9.025 1.00 92.19 113 SER A CA 1
ATOM 866 C C . SER A 1 113 ? 12.082 4.025 -10.280 1.00 92.19 113 SER A C 1
ATOM 868 O O . SER A 1 113 ? 12.737 5.071 -10.244 1.00 92.19 113 SER A O 1
ATOM 870 N N . ALA A 1 114 ? 12.062 3.239 -11.360 1.00 90.88 114 ALA A N 1
ATOM 871 C CA . ALA A 1 114 ? 12.618 3.661 -12.645 1.00 90.88 114 ALA A CA 1
ATOM 872 C C . ALA A 1 114 ? 11.812 4.816 -13.267 1.00 90.88 114 ALA A C 1
ATOM 874 O O . ALA A 1 114 ? 12.357 5.595 -14.045 1.00 90.88 114 ALA A O 1
ATOM 875 N N . ALA A 1 115 ? 10.539 4.941 -12.886 1.00 90.75 115 ALA A N 1
ATOM 876 C CA . ALA A 1 115 ? 9.665 6.058 -13.210 1.00 90.75 115 ALA A CA 1
ATOM 877 C C . ALA A 1 115 ? 9.156 6.747 -11.930 1.00 90.75 115 ALA A C 1
ATOM 879 O O . ALA A 1 115 ? 9.371 6.260 -10.817 1.00 90.75 115 ALA A O 1
ATOM 880 N N . GLY A 1 116 ? 8.486 7.886 -12.109 1.00 93.25 116 GLY A N 1
ATOM 881 C CA . GLY A 1 116 ? 7.873 8.649 -11.025 1.00 93.25 116 GLY A CA 1
ATOM 882 C C . GLY A 1 116 ? 8.832 9.531 -10.229 1.00 93.25 116 GLY A C 1
ATOM 883 O O . GLY A 1 116 ? 9.995 9.738 -10.590 1.00 93.25 116 GLY A O 1
ATOM 884 N N . ILE A 1 117 ? 8.319 10.104 -9.142 1.00 94.94 117 ILE A N 1
ATOM 885 C CA . ILE A 1 117 ? 9.053 11.075 -8.326 1.00 94.94 117 ILE A CA 1
ATOM 886 C C . ILE A 1 117 ? 9.772 10.339 -7.201 1.00 94.94 117 ILE A C 1
ATOM 888 O O . ILE A 1 117 ? 9.171 9.621 -6.408 1.00 94.94 117 ILE A O 1
ATOM 892 N N . ARG A 1 118 ? 11.088 10.527 -7.099 1.00 95.19 118 ARG A N 1
ATOM 893 C CA . ARG A 1 118 ? 11.924 9.809 -6.128 1.00 95.19 118 ARG A CA 1
ATOM 894 C C . ARG A 1 118 ? 12.224 10.677 -4.911 1.00 95.19 118 ARG A C 1
ATOM 896 O O . ARG A 1 118 ? 12.687 11.806 -5.045 1.00 95.19 118 ARG A O 1
ATOM 903 N N . PHE A 1 119 ? 12.061 10.113 -3.718 1.00 95.62 119 PHE A N 1
ATOM 904 C CA . PHE A 1 119 ? 12.419 10.735 -2.445 1.00 95.62 119 PHE A CA 1
ATOM 905 C C . PHE A 1 119 ? 13.466 9.883 -1.726 1.00 95.62 119 PHE A C 1
ATOM 907 O O . PHE A 1 119 ? 13.206 8.745 -1.318 1.00 95.62 119 PHE A O 1
ATOM 914 N N . TRP A 1 120 ? 14.654 10.452 -1.496 1.00 94.62 120 TRP A N 1
ATOM 915 C CA . TRP A 1 120 ? 15.767 9.738 -0.856 1.00 94.62 120 TRP A CA 1
ATOM 916 C C . TRP A 1 120 ? 15.394 9.183 0.528 1.00 94.62 120 TRP A C 1
ATOM 918 O O . TRP A 1 120 ? 15.712 8.040 0.876 1.00 94.62 120 TRP A O 1
ATOM 928 N N . ARG A 1 121 ? 14.665 9.980 1.317 1.00 91.56 121 ARG A N 1
ATOM 929 C CA . ARG A 1 121 ? 14.105 9.602 2.619 1.00 91.56 121 ARG A CA 1
ATOM 930 C C . ARG A 1 121 ? 12.588 9.722 2.624 1.00 91.56 121 ARG A C 1
ATOM 932 O O . ARG A 1 121 ? 11.931 8.699 2.638 1.00 91.56 121 ARG A O 1
ATOM 939 N N . GLY A 1 122 ? 12.019 10.915 2.604 1.00 89.44 122 GLY A N 1
ATOM 940 C CA . GLY A 1 122 ? 10.567 11.093 2.616 1.00 89.44 122 GLY A CA 1
ATOM 941 C C . GLY A 1 122 ? 10.178 12.459 2.073 1.00 89.44 122 GLY A C 1
ATOM 942 O O . GLY A 1 122 ? 11.054 13.282 1.814 1.00 89.44 122 GLY A O 1
ATOM 943 N N . SER A 1 123 ? 8.876 12.712 1.958 1.00 87.31 123 SER A N 1
ATOM 944 C CA . SER A 1 123 ? 8.332 13.954 1.387 1.00 87.31 123 SER A CA 1
ATOM 945 C C . SER A 1 123 ? 8.839 15.234 2.061 1.00 87.31 123 SER A C 1
ATOM 947 O O . SER A 1 123 ? 9.023 16.244 1.391 1.00 87.31 123 SER A O 1
ATOM 949 N N . LYS A 1 124 ? 9.151 15.194 3.365 1.00 87.06 124 LYS A N 1
ATOM 950 C CA . LYS A 1 124 ? 9.674 16.350 4.123 1.00 87.06 124 LYS A CA 1
ATOM 951 C C . LYS A 1 124 ? 11.027 16.876 3.631 1.00 87.06 124 LYS A C 1
ATOM 953 O O . LYS A 1 124 ? 11.327 18.040 3.862 1.00 87.06 124 LYS A O 1
ATOM 958 N N . GLU A 1 125 ? 11.844 16.035 2.999 1.00 89.38 125 GLU A N 1
ATOM 959 C CA . GLU A 1 125 ? 13.147 16.432 2.437 1.00 89.38 125 GLU A CA 1
ATOM 960 C C . GLU A 1 125 ? 13.034 16.894 0.973 1.00 89.38 125 GLU A C 1
ATOM 962 O O . GLU A 1 125 ? 14.024 17.332 0.395 1.00 89.38 125 GLU A O 1
ATOM 967 N N . GLY A 1 126 ? 11.831 16.834 0.392 1.00 92.19 126 GLY A N 1
ATOM 968 C CA . GLY A 1 126 ? 11.587 17.145 -1.011 1.00 92.19 126 GLY A CA 1
ATOM 969 C C . GLY A 1 126 ? 12.023 16.032 -1.975 1.00 92.19 126 GLY A C 1
ATOM 970 O O . GLY A 1 126 ? 12.692 15.069 -1.577 1.00 92.19 126 GLY A O 1
ATOM 971 N N . PRO A 1 127 ? 11.603 16.131 -3.248 1.00 94.75 127 PRO A N 1
ATOM 972 C CA . PRO A 1 127 ? 11.991 15.182 -4.281 1.00 94.75 127 PRO A CA 1
ATOM 973 C C . PRO A 1 127 ? 13.477 15.325 -4.631 1.00 94.75 127 PRO A C 1
ATOM 975 O O . PRO A 1 127 ? 14.076 16.393 -4.496 1.00 94.75 127 PRO A O 1
ATOM 978 N N . MET A 1 128 ? 14.081 14.240 -5.106 1.00 93.06 128 MET A N 1
ATOM 979 C CA . MET A 1 128 ? 15.451 14.252 -5.612 1.00 93.06 128 MET A CA 1
ATOM 980 C C . MET A 1 128 ? 15.544 15.091 -6.886 1.00 93.06 128 MET A C 1
ATOM 982 O O . MET A 1 128 ? 14.730 14.955 -7.793 1.00 93.06 128 MET A O 1
ATOM 986 N N . THR A 1 129 ? 16.569 15.938 -6.963 1.00 84.50 129 THR A N 1
ATOM 987 C CA . THR A 1 129 ? 16.796 16.858 -8.088 1.00 84.50 129 THR A CA 1
ATOM 988 C C . THR A 1 129 ? 17.558 16.229 -9.256 1.00 84.50 129 THR A C 1
ATOM 990 O O . THR A 1 129 ? 17.660 16.847 -10.312 1.00 84.50 129 THR A O 1
ATOM 993 N N . SER A 1 130 ? 18.083 15.009 -9.098 1.00 68.06 130 SER A N 1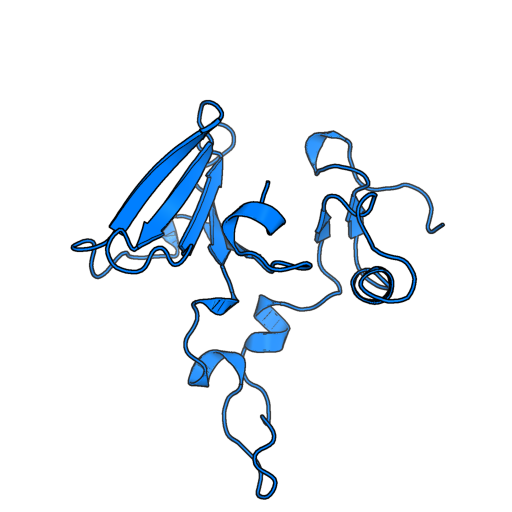
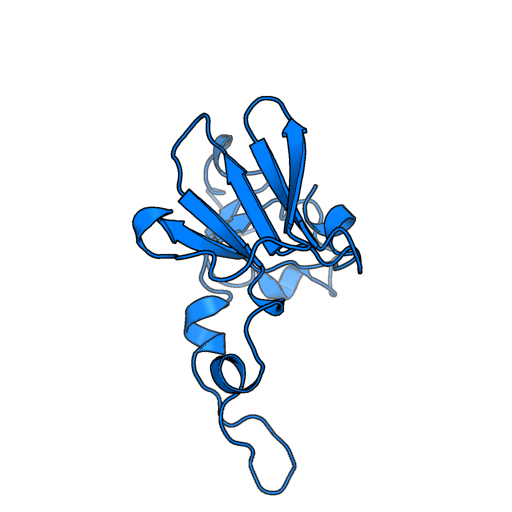ATOM 994 C CA . SER A 1 130 ? 18.802 14.282 -10.147 1.00 68.06 130 SER A CA 1
ATOM 995 C C . SER A 1 130 ? 18.503 12.784 -10.112 1.00 68.06 130 SER A C 1
ATOM 997 O O . SER A 1 130 ? 18.509 12.153 -9.051 1.00 68.06 130 SER A O 1
ATOM 999 N N . SER A 1 131 ? 18.290 12.207 -11.291 1.00 57.00 131 SER A N 1
ATOM 1000 C CA . SER A 1 131 ? 18.213 10.770 -11.537 1.00 57.00 131 SER A CA 1
ATOM 1001 C C . SER A 1 131 ? 19.623 10.175 -11.564 1.00 57.00 131 SER A C 1
ATOM 1003 O O . SER A 1 131 ? 20.232 10.079 -12.623 1.00 57.00 131 SER A O 1
ATOM 1005 N N . ASN A 1 132 ? 20.146 9.803 -10.392 1.00 46.47 132 ASN A N 1
ATOM 1006 C CA . ASN A 1 132 ? 21.272 8.865 -10.308 1.00 46.47 132 ASN A CA 1
ATOM 1007 C C . ASN A 1 132 ? 20.758 7.430 -10.189 1.00 46.47 132 ASN A C 1
ATOM 1009 O O . ASN A 1 132 ? 19.738 7.220 -9.474 1.00 46.47 132 ASN A O 1
#